Protein AF-A0A953W957-F1 (afdb_monomer)

Solvent-accessible surface area (backbone atoms only — not comparable to full-atom values): 5678 Å² total; per-residue (Å²): 138,82,84,80,78,77,75,91,73,75,76,53,89,72,66,40,70,67,51,47,52,50,53,50,50,49,52,50,52,52,52,53,48,44,31,56,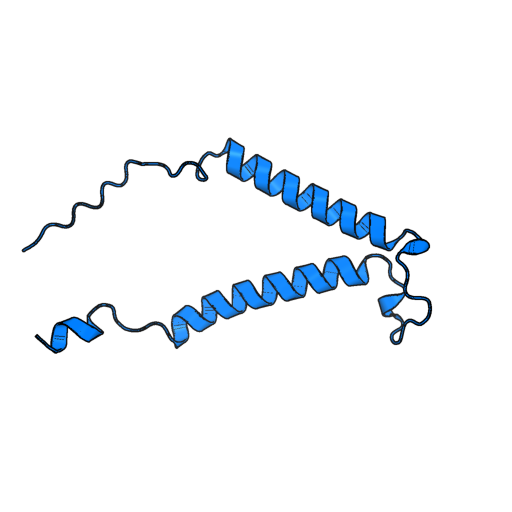47,25,65,37,75,91,64,49,70,94,74,61,91,46,84,64,62,72,43,34,42,41,64,45,52,49,53,51,50,53,52,52,48,52,54,54,49,50,61,52,45,47,66,73,71,53,70,69,88,64,72,69,64,83,77,118

Mean predicted aligned error: 10.95 Å

Radius of gyration: 21.98 Å; Cα contacts (8 Å, |Δi|>4): 36; chains: 1; bounding box: 48×34×55 Å

Sequence (92 aa):
MTDHHHNSGDKGWADSEKFRKGFLVLLIVVGVGAVIAGFIPAFQNPHPHFAVEKFGAFFAVYGFAAFAFIVLVGQHLRKLVGRKEDYYEERE

pLDDT: mean 79.39, std 13.73, range [46.03, 96.44]

Foldseek 3Di:
DDPPPPPPPDQPPCNDPVNVVVVVVVVVVVLVVQLVVLPDPVNQDPDDPDPQSNRSCSCSVVVVVVVVVVVVVVVVVCVVVPDDPCPCVVPD

Structure (mmCIF, N/CA/C/O backbone):
data_AF-A0A953W957-F1
#
_entry.id   AF-A0A953W957-F1
#
loop_
_atom_site.group_PDB
_atom_site.id
_atom_site.type_symbol
_atom_site.label_atom_id
_atom_site.label_alt_id
_atom_site.label_comp_id
_atom_site.label_asym_id
_atom_site.label_entity_id
_atom_site.label_seq_id
_atom_site.pdbx_PDB_ins_code
_atom_site.Cartn_x
_atom_site.Cartn_y
_atom_site.Cartn_z
_atom_site.occupancy
_atom_site.B_iso_or_equiv
_atom_site.auth_seq_id
_atom_site.auth_comp_id
_atom_site.auth_asym_id
_atom_site.auth_atom_id
_atom_site.pdbx_PDB_model_num
ATOM 1 N N . MET A 1 1 ? -28.414 -0.691 36.672 1.00 46.03 1 MET A N 1
ATOM 2 C CA . MET A 1 1 ? -28.729 -0.027 35.391 1.00 46.03 1 MET A CA 1
ATOM 3 C C . MET A 1 1 ? -27.712 1.087 35.222 1.00 46.03 1 MET A C 1
ATOM 5 O O . MET A 1 1 ? -27.907 2.166 35.760 1.00 46.03 1 MET A O 1
ATOM 9 N N . THR A 1 2 ? -26.551 0.772 34.650 1.00 48.56 2 THR A N 1
ATOM 10 C CA . THR A 1 2 ? -25.490 1.746 34.371 1.00 48.56 2 THR A CA 1
ATOM 11 C C . THR A 1 2 ? -25.615 2.158 32.915 1.00 48.56 2 THR A C 1
ATOM 13 O O . THR A 1 2 ? -25.276 1.400 32.010 1.00 48.56 2 THR A O 1
ATOM 16 N N . ASP A 1 3 ? -26.165 3.349 32.698 1.00 47.94 3 ASP A N 1
ATOM 17 C CA . ASP A 1 3 ? -26.304 3.950 31.378 1.00 47.94 3 ASP A CA 1
ATOM 18 C C . ASP A 1 3 ? -24.918 4.340 30.847 1.00 47.94 3 ASP A C 1
ATOM 20 O O . ASP A 1 3 ? -24.379 5.410 31.142 1.00 47.94 3 ASP A O 1
ATOM 24 N N . HIS A 1 4 ? -24.315 3.449 30.058 1.00 52.56 4 HIS A N 1
ATOM 25 C CA . HIS A 1 4 ? -23.136 3.763 29.260 1.00 52.56 4 HIS A CA 1
ATOM 26 C C . HIS A 1 4 ? -23.548 4.681 28.104 1.00 52.56 4 HIS A C 1
ATOM 28 O O . HIS A 1 4 ? -23.798 4.24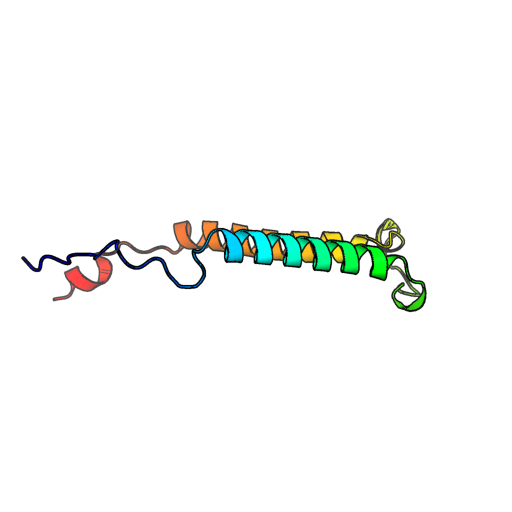9 26.979 1.00 52.56 4 HIS A O 1
ATOM 34 N N . HIS A 1 5 ? -23.615 5.982 28.387 1.00 47.56 5 HIS A N 1
ATOM 35 C CA . HIS A 1 5 ? -23.682 7.020 27.368 1.00 47.56 5 HIS A CA 1
ATOM 36 C C . HIS A 1 5 ? -22.381 7.008 26.548 1.00 47.56 5 HIS A C 1
ATOM 38 O O . HIS A 1 5 ? -21.408 7.687 26.876 1.00 47.56 5 HIS A O 1
ATOM 44 N N . HIS A 1 6 ? -22.355 6.243 25.455 1.00 52.22 6 HIS A N 1
ATOM 45 C CA . HIS A 1 6 ? -21.366 6.432 24.398 1.00 52.22 6 HIS A CA 1
ATOM 46 C C . HIS A 1 6 ? -21.611 7.803 23.757 1.00 52.22 6 HIS A C 1
ATOM 48 O 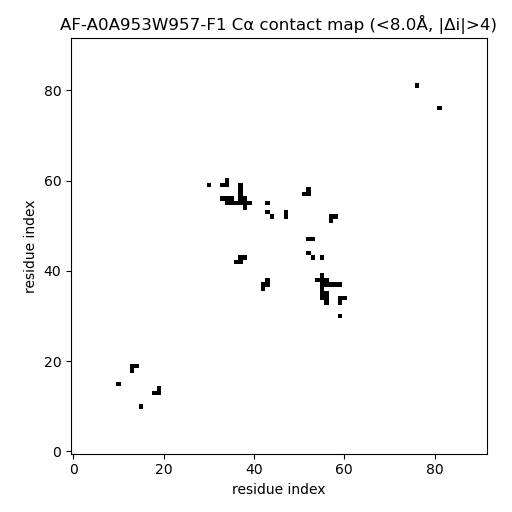O . HIS A 1 6 ? -22.484 7.967 22.906 1.00 52.22 6 HIS A O 1
ATOM 54 N N . ASN A 1 7 ? -20.850 8.805 24.197 1.00 50.69 7 ASN A N 1
ATOM 55 C CA . ASN A 1 7 ? -20.793 10.119 23.570 1.00 50.69 7 ASN A CA 1
ATOM 56 C C . ASN A 1 7 ? -20.224 9.970 22.149 1.00 50.69 7 ASN A C 1
ATOM 58 O O . ASN A 1 7 ? -19.012 9.940 21.943 1.00 50.69 7 ASN A O 1
ATOM 62 N N . SER A 1 8 ? -21.103 9.858 21.156 1.00 59.03 8 SER A N 1
ATOM 63 C CA . SER A 1 8 ? -20.778 9.764 19.728 1.00 59.03 8 SER A CA 1
ATOM 64 C C . SER A 1 8 ? -20.378 11.120 19.115 1.00 59.03 8 SER A C 1
ATOM 66 O O . SER A 1 8 ? -20.767 11.429 17.988 1.00 59.03 8 SER A O 1
ATOM 68 N N . GLY A 1 9 ? -19.660 11.958 19.870 1.00 59.81 9 GLY A N 1
ATOM 69 C CA . GLY A 1 9 ? -19.357 13.350 19.513 1.00 59.81 9 GLY A CA 1
ATOM 70 C C . GLY A 1 9 ? -17.919 13.615 19.063 1.00 59.81 9 GLY A C 1
ATOM 71 O O . GLY A 1 9 ? -17.694 14.521 18.261 1.00 59.81 9 GLY A O 1
ATOM 72 N N . ASP A 1 10 ? -16.950 12.813 19.503 1.00 64.81 10 ASP A N 1
ATOM 73 C CA . ASP A 1 10 ? -15.543 13.112 19.238 1.00 64.81 10 ASP A CA 1
ATOM 74 C C . ASP A 1 10 ? -15.064 12.360 17.999 1.00 64.81 10 ASP A C 1
ATOM 76 O O . ASP A 1 10 ? -14.651 11.200 18.049 1.00 64.81 10 ASP A O 1
ATOM 80 N N . LYS A 1 11 ? -15.119 13.040 16.848 1.00 68.31 11 LYS A N 1
ATOM 81 C CA . LYS A 1 11 ? -14.421 12.589 15.640 1.00 68.31 11 LYS A CA 1
ATOM 82 C C . LYS A 1 11 ? -12.945 12.419 15.995 1.00 68.31 11 LYS A C 1
ATOM 84 O O . LYS A 1 11 ? -12.259 13.404 16.268 1.00 68.31 11 LYS A O 1
ATOM 89 N N . GLY A 1 12 ? -12.464 11.176 15.993 1.00 74.44 12 GLY A N 1
ATOM 90 C CA . GLY A 1 12 ? -11.052 10.884 16.221 1.00 74.44 12 GLY A CA 1
ATOM 91 C C . GLY A 1 12 ? -10.179 11.695 15.261 1.00 74.44 12 GLY A C 1
ATOM 92 O O . GLY A 1 12 ? -10.574 11.972 14.130 1.00 74.44 12 GLY A O 1
ATOM 93 N N . TRP A 1 13 ? -8.980 12.089 15.687 1.00 76.25 13 TRP A N 1
ATOM 94 C CA . TRP A 1 13 ? -8.096 12.961 14.896 1.00 76.25 13 TRP A CA 1
ATOM 95 C C . TRP A 1 13 ? -7.787 12.421 13.477 1.00 76.25 13 TRP A C 1
ATOM 97 O O . TRP A 1 13 ? -7.585 13.196 12.540 1.00 76.25 13 TRP A O 1
ATOM 107 N N . ALA A 1 14 ? -7.825 11.094 13.300 1.00 75.31 14 ALA A N 1
ATOM 108 C CA . ALA A 1 14 ? -7.643 10.390 12.028 1.00 75.31 14 ALA A CA 1
ATOM 109 C C . ALA A 1 14 ? -8.935 10.223 11.193 1.00 75.31 14 ALA A C 1
ATOM 111 O O . ALA A 1 14 ? -8.890 9.687 10.087 1.00 75.31 14 ALA A O 1
ATOM 112 N N . ASP A 1 15 ? -10.084 10.692 11.683 1.00 80.94 15 ASP A N 1
ATOM 113 C CA . ASP A 1 15 ? -11.391 10.538 11.025 1.00 80.94 15 ASP A CA 1
ATOM 114 C C . ASP A 1 15 ? -11.766 11.745 10.143 1.00 80.94 15 ASP A C 1
ATOM 116 O O . ASP A 1 15 ? -12.845 11.826 9.553 1.00 80.94 15 ASP A O 1
ATOM 120 N N . SER A 1 16 ? -10.855 12.714 10.008 1.00 85.12 16 SER A N 1
ATOM 121 C CA . SER A 1 16 ? -11.058 13.832 9.092 1.00 85.12 16 SER A CA 1
ATOM 122 C C . SER A 1 16 ? -11.016 13.360 7.635 1.00 85.12 16 SER A C 1
ATOM 124 O O . SER A 1 16 ? -10.134 12.608 7.216 1.00 85.12 16 SER A O 1
ATOM 126 N N . GLU A 1 17 ? -11.947 13.850 6.813 1.00 85.00 17 GLU A N 1
ATOM 127 C CA . GLU A 1 17 ? -11.997 13.496 5.387 1.00 85.00 17 GLU A CA 1
ATOM 128 C C . GLU A 1 17 ? -10.701 13.849 4.649 1.00 85.00 17 GLU A C 1
ATOM 130 O O . GLU A 1 17 ? -10.294 13.148 3.723 1.00 85.00 17 GLU A O 1
ATOM 135 N N . LYS A 1 18 ? -10.033 14.927 5.077 1.00 88.06 18 LYS A N 1
ATOM 136 C CA . LYS A 1 18 ? -8.747 15.365 4.527 1.00 88.06 18 LYS A CA 1
ATOM 137 C C . LYS A 1 18 ? -7.635 14.374 4.862 1.00 88.06 18 LYS A C 1
ATOM 139 O O . LYS A 1 18 ? -6.883 14.011 3.962 1.00 88.06 18 LYS A O 1
ATOM 144 N N . PHE A 1 19 ? -7.561 13.901 6.110 1.00 90.25 19 PHE A N 1
ATOM 145 C CA . PHE A 1 19 ? -6.587 12.886 6.511 1.00 90.25 19 PHE A CA 1
ATOM 146 C C . PHE A 1 19 ? -6.836 11.568 5.782 1.00 90.25 19 PHE A C 1
ATOM 148 O O . PHE A 1 19 ? -5.913 11.019 5.193 1.00 90.25 19 PHE A O 1
ATOM 155 N N . ARG A 1 20 ? -8.090 11.104 5.727 1.00 90.12 20 ARG A N 1
ATOM 156 C CA . ARG A 1 20 ? -8.461 9.868 5.020 1.00 90.12 20 ARG A CA 1
ATOM 157 C C . ARG A 1 20 ? -8.093 9.9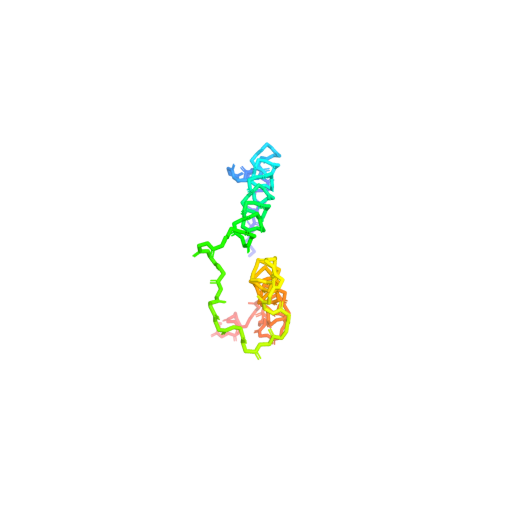18 3.537 1.00 90.12 20 ARG A C 1
ATOM 159 O O . ARG A 1 20 ? -7.479 8.981 3.029 1.00 90.12 20 ARG A O 1
ATOM 166 N N . LYS A 1 21 ? -8.427 11.014 2.844 1.00 92.19 21 LYS A N 1
ATOM 167 C CA . LYS A 1 21 ? -8.062 11.207 1.430 1.00 92.19 21 LYS A CA 1
ATOM 168 C C . LYS A 1 21 ? -6.548 11.328 1.255 1.00 92.19 21 LYS A C 1
ATOM 170 O O . LYS A 1 21 ? -6.005 10.697 0.357 1.00 92.19 21 LYS A O 1
ATOM 175 N N . GLY A 1 22 ? -5.866 12.079 2.120 1.00 94.06 22 GLY A N 1
ATOM 176 C CA . GLY A 1 22 ? -4.411 12.234 2.081 1.00 94.06 22 GLY A CA 1
ATOM 177 C C . GLY A 1 22 ? -3.673 10.914 2.297 1.00 94.06 22 GLY A C 1
ATOM 178 O O . GLY A 1 22 ? -2.776 10.582 1.530 1.00 94.06 22 GLY A O 1
ATOM 179 N N . PHE A 1 23 ? -4.104 10.122 3.279 1.00 93.06 23 PHE A N 1
ATOM 180 C CA . PHE A 1 23 ? -3.567 8.792 3.550 1.00 93.06 23 PHE A CA 1
ATOM 181 C C . PHE A 1 23 ? -3.796 7.835 2.375 1.00 93.06 23 PHE A C 1
ATOM 183 O O . PHE A 1 23 ? -2.882 7.120 1.975 1.00 93.06 23 PHE A O 1
ATOM 190 N N . LEU A 1 24 ? -4.989 7.857 1.773 1.00 92.88 24 LEU A N 1
ATOM 191 C CA . LEU A 1 24 ? -5.295 7.031 0.606 1.00 92.88 24 LEU A CA 1
ATOM 192 C C . LEU A 1 24 ? -4.446 7.427 -0.611 1.00 92.88 24 LEU A C 1
ATOM 194 O O . LEU A 1 24 ? -3.903 6.556 -1.284 1.00 92.88 24 LEU A O 1
ATOM 198 N N . VAL A 1 25 ? -4.276 8.727 -0.866 1.00 95.38 25 VAL A N 1
ATOM 199 C CA . VAL A 1 25 ? -3.388 9.222 -1.929 1.00 95.38 25 VAL A CA 1
ATOM 200 C C . VAL A 1 25 ? -1.941 8.816 -1.659 1.00 95.38 25 VAL A C 1
ATOM 202 O O . VAL A 1 25 ? -1.282 8.319 -2.566 1.00 95.38 25 VAL A O 1
ATOM 205 N N . LEU A 1 26 ? -1.459 8.957 -0.421 1.00 95.56 26 LEU A N 1
ATOM 206 C CA . LEU A 1 26 ? -0.118 8.525 -0.025 1.00 95.56 26 LEU A CA 1
ATOM 207 C C . LEU A 1 26 ? 0.088 7.029 -0.292 1.00 95.56 26 LEU A C 1
ATOM 209 O O . LEU A 1 26 ? 1.094 6.651 -0.886 1.00 95.56 26 LEU A O 1
ATOM 213 N N . LEU A 1 27 ? -0.873 6.188 0.097 1.00 92.88 27 LEU A N 1
ATOM 214 C CA . LEU A 1 27 ? -0.814 4.745 -0.131 1.00 92.88 27 LEU A CA 1
ATOM 215 C C . LEU A 1 27 ? -0.743 4.413 -1.628 1.00 92.88 27 LEU A C 1
ATOM 217 O O . LEU A 1 27 ? 0.068 3.580 -2.031 1.00 92.88 27 LEU A O 1
ATOM 221 N N . ILE A 1 28 ? -1.548 5.090 -2.454 1.00 93.69 28 ILE A N 1
ATOM 222 C CA . ILE A 1 28 ? -1.512 4.929 -3.913 1.00 93.69 28 ILE A CA 1
ATOM 223 C C . ILE A 1 28 ? -0.148 5.351 -4.464 1.00 93.69 28 ILE A C 1
ATOM 225 O O . ILE A 1 28 ? 0.441 4.607 -5.242 1.00 93.69 28 ILE A O 1
ATOM 229 N N . VAL A 1 29 ? 0.380 6.504 -4.050 1.00 96.19 29 VAL A N 1
ATOM 230 C CA . VAL A 1 29 ? 1.685 7.006 -4.509 1.00 96.19 29 VAL A CA 1
ATOM 231 C C . VAL A 1 29 ? 2.807 6.034 -4.146 1.00 96.19 29 VAL A C 1
ATOM 233 O O . VAL A 1 29 ? 3.623 5.705 -5.004 1.00 96.19 29 VAL A O 1
ATOM 236 N N . VAL A 1 30 ? 2.828 5.525 -2.912 1.00 94.25 30 VAL A N 1
ATOM 237 C CA . VAL A 1 30 ? 3.812 4.523 -2.470 1.00 94.25 30 VAL A CA 1
ATOM 238 C C . VAL A 1 30 ? 3.664 3.222 -3.263 1.00 94.25 30 VAL A C 1
ATOM 240 O O . VAL A 1 30 ? 4.666 2.666 -3.708 1.00 94.25 30 VAL A O 1
ATOM 243 N N . GLY A 1 31 ? 2.433 2.762 -3.501 1.00 91.75 31 GLY A N 1
ATOM 244 C CA . GLY A 1 31 ? 2.164 1.563 -4.298 1.00 91.75 31 GLY A CA 1
ATOM 245 C C . GLY A 1 31 ? 2.637 1.698 -5.747 1.00 91.75 31 GLY A C 1
ATOM 246 O O . GLY A 1 31 ? 3.338 0.825 -6.255 1.00 91.75 31 GLY A O 1
ATOM 247 N N . VAL A 1 32 ? 2.324 2.819 -6.400 1.00 92.31 32 VAL A N 1
ATOM 248 C CA . VAL A 1 32 ? 2.804 3.128 -7.756 1.00 92.31 32 VAL A CA 1
ATOM 249 C C . VAL A 1 32 ? 4.331 3.236 -7.777 1.00 92.31 32 VAL A C 1
ATOM 251 O O . VAL A 1 32 ? 4.968 2.689 -8.676 1.00 92.31 32 VAL A O 1
ATOM 254 N N . GLY A 1 33 ? 4.934 3.868 -6.767 1.00 92.12 33 GLY A N 1
ATOM 255 C CA . GLY A 1 33 ? 6.387 3.939 -6.613 1.00 92.12 33 GLY A CA 1
ATOM 256 C C . GLY A 1 33 ? 7.039 2.559 -6.505 1.00 92.12 33 GLY A C 1
ATOM 257 O O . GLY A 1 33 ? 8.042 2.310 -7.169 1.00 92.12 33 GLY A O 1
ATOM 258 N N . ALA A 1 34 ? 6.441 1.636 -5.747 1.00 87.81 34 ALA A N 1
ATOM 259 C CA . ALA A 1 34 ? 6.917 0.257 -5.635 1.00 87.81 34 ALA A CA 1
ATOM 260 C C . ALA A 1 34 ? 6.824 -0.505 -6.969 1.00 87.81 34 ALA A C 1
ATOM 262 O O . ALA A 1 34 ? 7.733 -1.260 -7.312 1.00 87.81 34 ALA A O 1
ATOM 263 N N . VAL A 1 35 ? 5.763 -0.274 -7.752 1.00 87.38 35 VAL A N 1
ATOM 264 C CA . VAL A 1 35 ? 5.635 -0.837 -9.105 1.00 87.38 35 VAL A CA 1
ATOM 265 C C . VAL A 1 35 ? 6.747 -0.315 -10.013 1.00 87.38 35 VAL A C 1
ATOM 267 O O . VAL A 1 35 ? 7.419 -1.116 -10.655 1.00 87.38 35 VAL A O 1
ATOM 270 N N . ILE A 1 36 ? 6.977 1.002 -10.039 1.00 87.44 36 ILE A N 1
ATOM 271 C CA .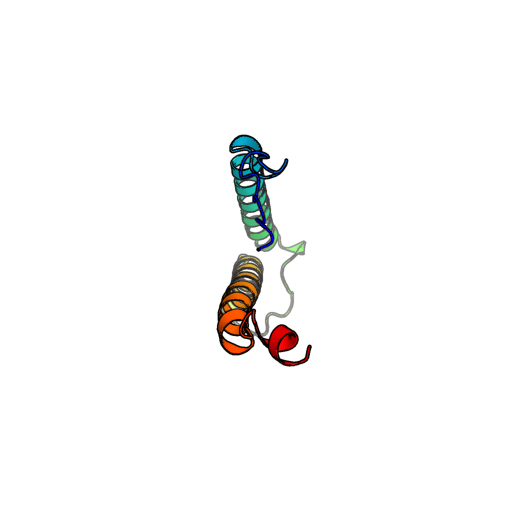 ILE A 1 36 ? 8.039 1.625 -10.846 1.00 87.44 36 ILE A CA 1
ATOM 272 C C . ILE A 1 36 ? 9.416 1.096 -10.427 1.00 87.44 36 ILE A C 1
ATOM 274 O O . ILE A 1 36 ? 10.217 0.737 -11.288 1.00 87.44 36 ILE A O 1
ATOM 278 N N . ALA A 1 37 ? 9.676 0.997 -9.120 1.00 86.50 37 ALA A N 1
ATOM 279 C CA . ALA A 1 37 ? 10.932 0.479 -8.586 1.00 86.50 37 ALA A CA 1
ATOM 280 C C . ALA A 1 37 ? 11.223 -0.951 -9.064 1.00 86.50 37 ALA A C 1
ATOM 282 O O . ALA A 1 37 ? 12.367 -1.271 -9.373 1.00 86.50 37 ALA A O 1
ATOM 283 N N . GLY A 1 38 ? 10.193 -1.785 -9.212 1.00 82.50 38 GLY A N 1
ATOM 284 C CA . GLY A 1 38 ? 10.334 -3.144 -9.731 1.00 82.50 38 GLY A CA 1
ATOM 285 C C . GLY A 1 38 ? 10.759 -3.240 -11.20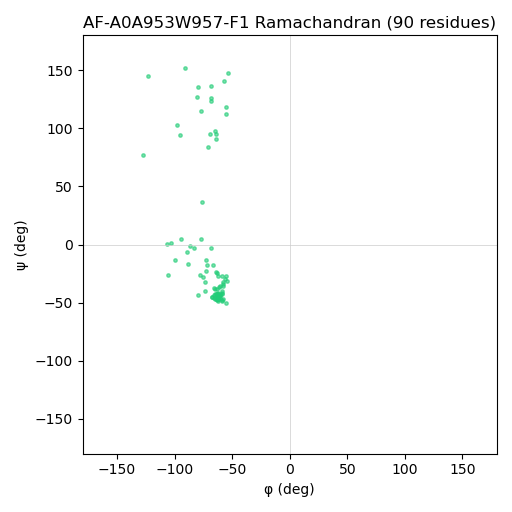5 1.00 82.50 38 GLY A C 1
ATOM 286 O O . GLY A 1 38 ? 11.248 -4.284 -11.633 1.00 82.50 38 GLY A O 1
ATOM 287 N N . PHE A 1 39 ? 10.629 -2.164 -11.991 1.00 80.88 39 PHE A N 1
ATOM 288 C CA . PHE A 1 39 ? 11.150 -2.094 -13.365 1.00 80.88 39 PHE A CA 1
ATOM 289 C C . PHE A 1 39 ? 12.596 -1.587 -13.446 1.00 80.88 39 PHE A C 1
ATOM 291 O O . PHE A 1 39 ? 13.188 -1.594 -14.525 1.00 80.88 39 PHE A O 1
ATOM 298 N N . ILE A 1 40 ? 13.181 -1.148 -12.330 1.00 83.06 40 ILE A N 1
ATOM 299 C CA . ILE A 1 40 ? 14.570 -0.694 -12.290 1.00 83.06 40 ILE A CA 1
ATOM 300 C C . ILE A 1 40 ? 15.485 -1.930 -12.202 1.00 83.06 40 ILE A C 1
ATOM 302 O O . ILE A 1 40 ? 15.329 -2.725 -11.272 1.00 83.06 40 ILE A O 1
ATOM 306 N N . PRO A 1 41 ? 16.490 -2.080 -13.090 1.00 72.56 41 PRO A N 1
ATOM 307 C CA . PRO A 1 41 ? 17.359 -3.264 -13.134 1.00 72.56 41 PRO A CA 1
ATOM 308 C C . PRO A 1 41 ? 18.076 -3.585 -11.817 1.00 72.56 41 PRO A C 1
ATOM 310 O O . PRO A 1 41 ? 18.330 -4.746 -11.522 1.00 72.56 41 PRO A O 1
ATOM 313 N N . ALA A 1 42 ? 18.365 -2.568 -10.999 1.00 73.94 42 ALA A N 1
ATOM 314 C CA . ALA A 1 42 ? 18.999 -2.727 -9.688 1.00 73.94 42 ALA A CA 1
ATOM 315 C C . ALA A 1 42 ? 18.144 -3.507 -8.671 1.00 73.94 42 ALA A C 1
ATOM 317 O O . ALA A 1 42 ? 18.693 -4.075 -7.732 1.00 73.94 42 ALA A O 1
ATOM 318 N N . PHE A 1 43 ? 16.819 -3.535 -8.848 1.00 69.50 43 PHE A N 1
ATOM 319 C CA . PHE A 1 43 ? 15.886 -4.253 -7.974 1.00 69.50 43 PHE A CA 1
ATOM 320 C C . PHE A 1 43 ? 15.396 -5.574 -8.581 1.00 69.50 43 PHE A C 1
ATOM 322 O O . PHE A 1 43 ? 14.591 -6.272 -7.965 1.00 69.50 43 PHE A O 1
ATOM 329 N N . GLN A 1 44 ? 15.861 -5.936 -9.780 1.00 68.81 44 GLN A N 1
ATOM 330 C CA . GLN A 1 44 ? 15.495 -7.204 -10.399 1.00 68.81 44 GLN A CA 1
ATOM 331 C C . GLN A 1 44 ? 16.321 -8.344 -9.806 1.00 68.81 44 GLN A C 1
ATOM 333 O O . GLN A 1 44 ? 17.538 -8.247 -9.665 1.00 68.81 44 GLN A O 1
ATOM 338 N N . ASN A 1 45 ? 15.654 -9.457 -9.497 1.00 67.44 45 ASN A N 1
ATOM 339 C CA . ASN A 1 45 ? 16.345 -10.663 -9.062 1.00 67.44 45 ASN A CA 1
ATOM 340 C C . ASN A 1 45 ? 17.142 -11.252 -10.238 1.00 67.44 45 ASN A C 1
ATOM 342 O O . ASN A 1 45 ? 16.541 -11.569 -11.267 1.00 67.44 45 ASN A O 1
ATOM 346 N N . PRO A 1 46 ? 18.468 -11.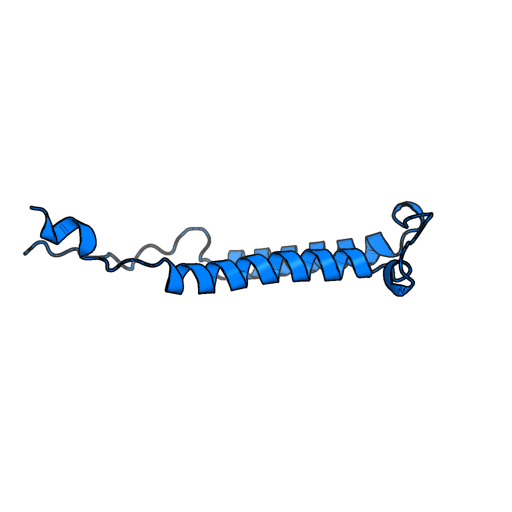454 -10.099 1.00 66.38 46 PRO A N 1
ATOM 347 C CA . PRO A 1 46 ? 19.298 -12.023 -11.165 1.00 66.38 46 PRO A CA 1
ATOM 348 C C . PRO A 1 46 ? 18.908 -13.460 -11.537 1.00 66.38 46 PRO A C 1
ATOM 350 O O . PRO A 1 46 ? 19.153 -13.910 -12.656 1.00 66.38 46 PRO A O 1
ATOM 353 N N . HIS A 1 47 ? 18.289 -14.182 -10.598 1.00 70.88 47 HIS A N 1
ATOM 354 C CA . HIS A 1 47 ? 17.901 -15.583 -10.739 1.00 70.88 47 HIS A CA 1
ATOM 355 C C . HIS A 1 47 ? 16.418 -15.771 -10.394 1.00 70.88 47 HIS A C 1
ATOM 357 O O . HIS A 1 47 ? 16.100 -16.222 -9.296 1.00 70.88 47 HIS A O 1
ATOM 363 N N . PRO A 1 48 ? 15.495 -15.406 -11.302 1.00 71.75 48 PRO A N 1
ATOM 364 C CA . PRO A 1 48 ? 14.080 -15.674 -11.099 1.00 71.75 48 PRO A CA 1
ATOM 365 C C . PRO A 1 48 ? 13.822 -17.185 -11.179 1.00 71.75 48 PRO A C 1
ATOM 367 O O . PRO A 1 48 ? 14.176 -17.828 -12.172 1.00 71.75 48 PRO A O 1
ATOM 370 N N . HIS A 1 49 ? 13.192 -17.751 -10.152 1.00 69.88 49 HIS A N 1
ATOM 371 C CA . HIS A 1 49 ? 12.808 -19.165 -10.112 1.00 69.88 49 HIS A CA 1
ATOM 372 C C . HIS A 1 49 ? 11.553 -19.438 -10.946 1.00 69.88 49 HIS A C 1
ATOM 374 O O . HIS A 1 49 ? 11.378 -20.540 -11.468 1.00 69.88 49 HIS A O 1
ATOM 380 N N . PHE A 1 50 ? 10.705 -18.423 -11.124 1.00 70.44 50 PHE A N 1
ATOM 381 C CA . PHE A 1 50 ? 9.478 -18.519 -11.907 1.00 70.44 50 PHE A CA 1
ATOM 382 C C . PHE A 1 50 ? 9.449 -17.478 -13.029 1.00 70.44 50 PHE A C 1
ATOM 384 O O . PHE A 1 50 ? 9.897 -16.345 -12.870 1.00 70.44 50 PHE A O 1
ATOM 391 N N . ALA A 1 51 ? 8.861 -17.832 -14.178 1.00 67.50 51 ALA A N 1
ATOM 392 C CA . ALA A 1 51 ? 8.758 -16.928 -15.330 1.00 67.50 51 ALA A CA 1
ATOM 393 C C . ALA A 1 51 ? 8.006 -15.621 -15.009 1.00 67.50 51 ALA A C 1
ATOM 395 O O . ALA A 1 51 ? 8.280 -14.588 -15.615 1.00 67.50 51 ALA A O 1
ATOM 396 N N . VAL A 1 52 ? 7.100 -15.663 -14.026 1.00 65.88 52 VAL A N 1
ATOM 397 C CA . VAL A 1 52 ? 6.324 -14.510 -13.546 1.00 65.88 52 VAL A CA 1
ATOM 398 C C . VAL A 1 52 ? 7.149 -13.515 -12.724 1.00 65.88 52 VAL A C 1
ATOM 400 O O . VAL A 1 52 ? 6.807 -12.338 -12.702 1.00 65.88 52 VAL A O 1
ATOM 403 N N . GLU A 1 53 ? 8.272 -13.930 -12.128 1.00 64.38 53 GLU A N 1
ATOM 404 C CA . GLU A 1 53 ? 9.164 -13.043 -11.357 1.00 64.38 53 GLU A CA 1
ATOM 405 C C . GLU A 1 53 ? 9.965 -12.088 -12.251 1.00 64.38 53 GLU A C 1
ATOM 407 O O . GLU A 1 53 ? 10.528 -11.107 -11.773 1.00 64.38 53 GLU A O 1
ATOM 412 N N . LYS A 1 54 ? 9.985 -12.339 -13.568 1.00 65.81 54 LYS A N 1
ATOM 413 C CA . LYS A 1 54 ? 10.537 -11.403 -14.558 1.00 65.81 54 LYS A CA 1
ATOM 414 C C . LYS A 1 54 ? 9.654 -10.170 -14.749 1.00 65.81 54 LYS A C 1
ATOM 416 O O . LYS A 1 54 ? 10.110 -9.175 -15.311 1.00 65.81 54 LYS A O 1
ATOM 421 N N . PHE A 1 55 ? 8.392 -10.229 -14.324 1.00 74.75 55 PHE A N 1
ATOM 422 C CA . PHE A 1 55 ? 7.500 -9.084 -14.389 1.00 74.75 55 PHE A CA 1
ATOM 423 C C . PHE A 1 55 ? 7.839 -8.123 -13.250 1.00 74.75 55 PHE A C 1
ATOM 425 O O . PHE A 1 55 ? 7.648 -8.457 -12.084 1.00 74.75 55 PHE A O 1
ATOM 432 N N . GLY A 1 56 ? 8.321 -6.921 -13.579 1.00 73.75 56 GLY A N 1
ATOM 433 C CA . GLY A 1 56 ? 8.795 -5.951 -12.582 1.00 73.75 56 GLY A CA 1
ATOM 434 C C . GLY A 1 56 ? 7.769 -5.631 -11.489 1.00 73.75 56 GLY A C 1
ATOM 435 O O . GLY A 1 56 ? 8.124 -5.456 -10.330 1.00 73.75 56 GLY A O 1
ATOM 436 N N . ALA A 1 57 ? 6.472 -5.664 -11.808 1.00 80.25 57 ALA A N 1
ATOM 437 C CA . ALA A 1 57 ? 5.424 -5.404 -10.823 1.00 80.25 57 ALA A CA 1
ATOM 438 C C . ALA A 1 57 ? 5.030 -6.622 -9.960 1.00 80.25 57 ALA A C 1
ATOM 440 O O . ALA A 1 57 ? 4.191 -6.472 -9.071 1.00 80.25 57 ALA A O 1
ATOM 441 N N . PHE A 1 58 ? 5.596 -7.815 -10.190 1.00 83.31 58 PHE A N 1
ATOM 442 C CA . PHE A 1 58 ? 5.208 -9.049 -9.492 1.00 83.31 58 PHE A CA 1
ATOM 443 C C . PHE A 1 58 ? 5.295 -8.900 -7.971 1.00 83.31 58 PHE A C 1
ATOM 445 O O . PHE A 1 58 ? 4.317 -9.154 -7.274 1.00 83.31 58 PHE A O 1
ATOM 452 N N . PHE A 1 59 ? 6.427 -8.413 -7.457 1.00 82.94 59 PHE A N 1
ATOM 453 C CA . PHE A 1 59 ? 6.639 -8.253 -6.017 1.00 82.94 59 PHE A CA 1
ATOM 454 C C . PHE A 1 59 ? 5.704 -7.214 -5.389 1.00 82.94 59 PHE A C 1
ATOM 456 O O . PHE A 1 59 ? 5.197 -7.436 -4.290 1.00 82.94 59 PHE A O 1
ATOM 463 N N . ALA A 1 60 ? 5.422 -6.116 -6.096 1.00 87.31 60 ALA A N 1
ATOM 464 C CA . ALA A 1 60 ? 4.499 -5.086 -5.626 1.00 87.31 60 ALA A CA 1
ATOM 465 C C . ALA A 1 60 ? 3.064 -5.629 -5.514 1.00 87.31 60 ALA A C 1
ATOM 467 O O . ALA A 1 60 ? 2.409 -5.455 -4.485 1.00 87.31 60 ALA A O 1
ATOM 468 N N . VAL A 1 61 ? 2.593 -6.340 -6.544 1.00 88.06 61 VAL A N 1
ATOM 469 C CA . VAL A 1 61 ? 1.254 -6.948 -6.557 1.00 88.06 61 VAL A CA 1
ATOM 470 C C . VAL A 1 61 ? 1.155 -8.070 -5.530 1.00 88.06 61 VAL A C 1
ATOM 472 O O . VAL A 1 61 ? 0.186 -8.1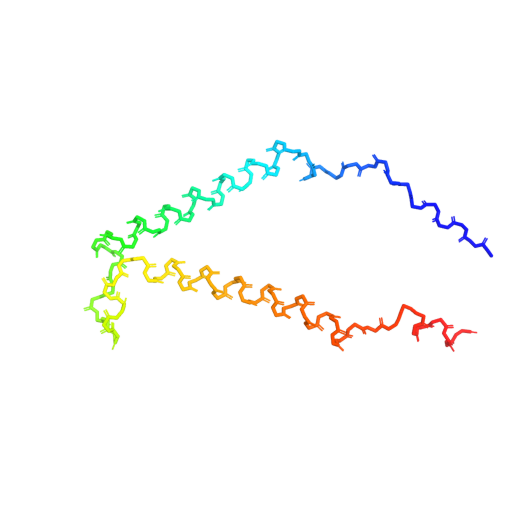21 -4.776 1.00 88.06 61 VAL A O 1
ATOM 475 N N . TYR A 1 62 ? 2.157 -8.946 -5.467 1.00 88.44 62 TYR A N 1
ATOM 476 C CA . TYR A 1 62 ? 2.171 -10.078 -4.547 1.00 88.44 62 TYR A CA 1
ATOM 477 C C . TYR A 1 62 ? 2.186 -9.622 -3.085 1.00 88.44 62 TYR A C 1
ATOM 479 O O . TYR A 1 62 ? 1.368 -10.087 -2.295 1.00 88.44 62 TYR A O 1
ATOM 487 N N . GLY A 1 63 ? 3.053 -8.669 -2.727 1.00 88.38 63 GLY A N 1
ATOM 488 C CA . GLY A 1 63 ? 3.114 -8.125 -1.370 1.00 88.38 63 GLY A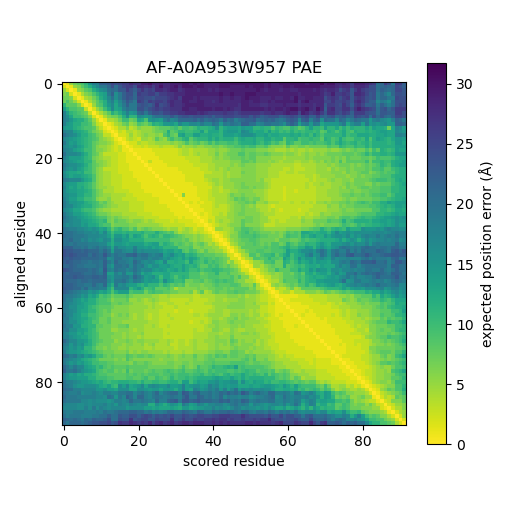 CA 1
ATOM 489 C C . GLY A 1 63 ? 1.811 -7.439 -0.956 1.00 88.38 63 GLY A C 1
ATOM 490 O O . GLY A 1 63 ? 1.300 -7.691 0.137 1.00 88.38 63 GLY A O 1
ATOM 491 N N . PHE A 1 64 ? 1.227 -6.632 -1.848 1.00 91.50 64 PHE A N 1
ATOM 492 C CA . PHE A 1 64 ? -0.067 -5.995 -1.600 1.00 91.50 64 PHE A CA 1
ATOM 493 C C . PHE A 1 64 ? -1.186 -7.028 -1.417 1.00 91.50 64 PHE A C 1
ATOM 495 O O . PHE A 1 64 ? -1.947 -6.949 -0.451 1.00 91.50 64 PHE A O 1
ATOM 502 N N . ALA A 1 65 ? -1.264 -8.021 -2.306 1.00 94.00 65 ALA A N 1
ATOM 503 C CA . ALA A 1 65 ? -2.268 -9.076 -2.243 1.00 94.00 65 ALA A CA 1
ATOM 504 C C . ALA A 1 65 ? -2.125 -9.928 -0.973 1.00 94.00 65 ALA A C 1
ATOM 506 O O . ALA A 1 65 ? -3.127 -10.210 -0.321 1.00 94.00 65 ALA A O 1
ATOM 507 N N . ALA A 1 66 ? -0.899 -10.286 -0.582 1.00 94.69 66 ALA A N 1
ATOM 508 C CA . ALA A 1 66 ? -0.633 -11.038 0.641 1.00 94.69 66 ALA A CA 1
ATOM 509 C C . ALA A 1 66 ? -1.065 -10.260 1.893 1.00 94.69 66 ALA A C 1
ATOM 511 O O . ALA A 1 66 ? -1.725 -10.815 2.773 1.00 94.69 66 ALA A O 1
ATOM 512 N N . PHE A 1 67 ? -0.756 -8.963 1.961 1.00 93.50 67 PHE A N 1
ATOM 513 C CA . PHE A 1 67 ? -1.175 -8.130 3.087 1.00 93.50 67 PHE A CA 1
ATOM 514 C C . PHE A 1 67 ? -2.700 -7.965 3.141 1.00 93.50 67 PHE A C 1
ATOM 516 O O . PHE A 1 67 ? -3.308 -8.166 4.194 1.00 93.50 67 PHE A O 1
ATOM 523 N N . ALA A 1 68 ? -3.339 -7.672 2.003 1.00 93.75 68 ALA A N 1
ATOM 524 C CA . ALA A 1 68 ? -4.795 -7.586 1.906 1.00 93.75 68 ALA A CA 1
ATOM 525 C C . ALA A 1 68 ? -5.466 -8.906 2.316 1.00 93.75 68 ALA A C 1
ATOM 527 O O . ALA A 1 68 ? -6.442 -8.899 3.067 1.00 93.75 68 ALA A O 1
ATOM 528 N N . PHE A 1 69 ? -4.906 -10.038 1.887 1.00 96.44 69 PHE A N 1
ATOM 529 C CA . PHE A 1 69 ? -5.377 -11.363 2.268 1.00 96.44 69 PHE A CA 1
ATOM 530 C C . PHE A 1 69 ? -5.337 -11.567 3.786 1.00 96.44 69 PHE A C 1
ATOM 532 O O . PHE A 1 69 ? -6.349 -11.954 4.364 1.00 96.44 69 PHE A O 1
ATOM 539 N N . ILE A 1 70 ? -4.225 -11.242 4.454 1.00 95.25 70 ILE A N 1
ATOM 540 C CA . ILE A 1 70 ? -4.104 -11.372 5.917 1.00 95.25 70 ILE A CA 1
ATOM 541 C C . ILE A 1 70 ? -5.146 -10.509 6.639 1.00 95.25 70 ILE A C 1
ATOM 543 O O . ILE A 1 70 ? -5.781 -10.982 7.583 1.00 95.25 70 ILE A O 1
ATOM 547 N N . VAL A 1 71 ? -5.366 -9.270 6.191 1.00 93.81 71 VAL A N 1
ATOM 548 C CA . VAL A 1 71 ? -6.376 -8.377 6.785 1.00 93.81 71 VAL A CA 1
ATOM 549 C C . VAL A 1 71 ? -7.783 -8.965 6.639 1.00 93.81 71 VAL A C 1
ATOM 551 O O . VAL A 1 71 ? -8.526 -9.033 7.621 1.00 93.81 71 VAL A O 1
ATOM 554 N N . LEU A 1 72 ? -8.139 -9.443 5.443 1.00 94.56 72 LEU A N 1
ATOM 555 C CA . LEU A 1 72 ? -9.444 -10.057 5.179 1.00 94.56 72 LEU A CA 1
ATOM 556 C C . LEU A 1 72 ? -9.644 -11.347 5.982 1.00 94.56 72 LEU A C 1
ATOM 558 O O . LEU A 1 72 ? -10.719 -11.565 6.548 1.00 94.56 72 LEU A O 1
ATOM 562 N N . VAL A 1 73 ? -8.613 -12.190 6.067 1.00 96.00 73 VAL A N 1
ATOM 563 C CA . VAL A 1 73 ? -8.637 -13.407 6.885 1.00 96.00 73 VAL A CA 1
ATOM 564 C C . VAL A 1 73 ? -8.795 -13.050 8.358 1.00 96.00 73 VAL A C 1
ATOM 566 O O . VAL A 1 73 ? -9.640 -13.642 9.020 1.00 96.00 73 VAL A O 1
ATOM 569 N N . GLY A 1 74 ? -8.074 -12.052 8.872 1.00 93.56 74 GLY A N 1
ATOM 570 C CA . GLY A 1 74 ? -8.209 -11.589 10.256 1.00 93.56 74 GLY A CA 1
ATOM 571 C C . GLY A 1 74 ? -9.625 -11.106 10.585 1.00 93.56 74 GLY A C 1
ATOM 572 O O . GLY A 1 74 ? -10.167 -11.434 11.642 1.00 93.56 74 GLY A O 1
ATOM 573 N N . GLN A 1 75 ? -10.274 -10.401 9.653 1.00 89.56 75 GLN A N 1
ATOM 574 C CA . GLN A 1 75 ? -11.676 -9.997 9.799 1.00 89.56 75 GLN A CA 1
ATOM 575 C C . GLN A 1 75 ? -12.633 -11.196 9.874 1.00 89.56 75 GLN A C 1
ATOM 577 O O . GLN A 1 75 ? -13.586 -11.170 10.655 1.00 89.56 75 GLN A O 1
ATOM 582 N N . HIS A 1 76 ? -12.389 -12.252 9.097 1.00 91.69 76 HIS A N 1
ATOM 583 C CA . HIS A 1 76 ? -13.187 -13.480 9.161 1.00 91.69 76 HIS A CA 1
ATOM 584 C C . HIS A 1 76 ? -12.881 -14.296 10.419 1.00 91.69 76 HIS A C 1
ATOM 586 O O . HIS A 1 76 ? -13.801 -14.785 11.073 1.00 91.69 76 HIS A O 1
ATOM 592 N N . LEU A 1 77 ? -11.612 -14.377 10.813 1.00 91.75 77 LEU A N 1
ATOM 593 C CA . LEU A 1 77 ? -11.175 -15.061 12.023 1.00 91.75 77 LEU A CA 1
ATOM 594 C C . LEU A 1 77 ? -11.793 -14.427 13.272 1.00 91.75 77 LEU A C 1
ATOM 596 O O . LEU A 1 77 ? -12.203 -15.152 14.172 1.00 91.75 77 LEU A O 1
ATOM 600 N N . ARG A 1 78 ? -11.965 -13.097 13.298 1.00 87.50 78 ARG A N 1
ATOM 601 C CA . ARG A 1 78 ? -12.699 -12.405 14.370 1.00 87.50 78 ARG A CA 1
ATOM 602 C C . ARG A 1 78 ? -14.134 -12.911 14.522 1.00 87.50 78 ARG A C 1
ATOM 604 O O . ARG A 1 78 ? -14.624 -12.949 15.640 1.00 87.50 78 ARG A O 1
ATOM 611 N N . LYS A 1 79 ? -14.809 -13.308 13.440 1.00 84.81 79 LYS A N 1
ATOM 612 C CA . LYS A 1 79 ? -16.160 -13.892 13.524 1.00 84.81 79 LYS A CA 1
ATOM 613 C C . LYS A 1 79 ? -16.138 -15.318 14.074 1.00 84.81 79 LYS A C 1
ATOM 615 O O . LYS A 1 79 ? -17.083 -15.713 14.739 1.00 84.81 79 LYS A O 1
ATOM 620 N N . LEU A 1 80 ? -15.075 -16.075 13.795 1.00 87.50 80 LEU A N 1
ATOM 621 C CA . LEU A 1 80 ? -14.939 -17.465 14.237 1.00 87.50 80 LEU A CA 1
ATOM 622 C C . LEU A 1 80 ? -14.488 -17.577 15.700 1.00 87.50 80 LEU A C 1
ATOM 624 O O . LEU A 1 80 ? -15.009 -18.394 16.449 1.00 87.50 80 LEU A O 1
ATOM 628 N N . VAL A 1 81 ? -13.508 -16.764 16.095 1.00 87.50 81 VAL A N 1
ATOM 629 C CA . VAL A 1 81 ? -12.935 -16.731 17.453 1.00 87.50 81 VAL A CA 1
ATOM 630 C C . VAL A 1 81 ? -13.715 -15.776 18.364 1.00 87.50 81 VAL A C 1
ATOM 632 O O . VAL A 1 81 ? -13.593 -15.841 19.586 1.00 87.50 81 VAL A O 1
ATOM 635 N N . GLY A 1 82 ? -14.516 -14.884 17.775 1.00 79.62 82 GLY A N 1
ATOM 636 C CA . GLY A 1 82 ? -15.320 -13.896 18.482 1.00 79.62 82 GLY A CA 1
ATOM 637 C C . GLY A 1 82 ? -16.224 -14.553 19.512 1.00 79.62 82 GLY A C 1
ATOM 638 O O . GLY A 1 82 ? -17.079 -15.374 19.186 1.00 79.62 82 GLY A O 1
ATOM 639 N N . ARG A 1 83 ? -16.011 -14.186 20.772 1.00 78.19 83 ARG A N 1
ATOM 640 C CA . ARG A 1 83 ? -16.791 -14.670 21.902 1.00 78.19 83 ARG A CA 1
ATOM 641 C C . ARG A 1 83 ? -17.972 -13.742 22.167 1.00 78.19 83 ARG A C 1
ATOM 643 O O . ARG A 1 83 ? -17.892 -12.555 21.867 1.00 78.19 83 ARG A O 1
ATOM 650 N N . LYS A 1 84 ? -19.049 -14.296 22.730 1.00 76.75 84 LYS A N 1
ATOM 651 C CA . LYS A 1 84 ? -20.188 -13.511 23.219 1.00 76.75 84 LYS A CA 1
ATOM 652 C C . LYS A 1 84 ? -19.713 -12.498 24.259 1.00 76.75 84 LYS A C 1
ATOM 654 O O . LYS A 1 84 ? -18.844 -12.829 25.068 1.00 76.75 84 LYS A O 1
ATOM 659 N N . GLU A 1 85 ? -20.283 -11.302 24.203 1.00 71.94 85 GLU A N 1
ATOM 660 C CA . GLU A 1 85 ? -19.919 -10.180 25.074 1.00 71.94 85 GLU A CA 1
ATOM 661 C C . GLU A 1 85 ? -20.158 -10.532 26.555 1.00 71.94 85 GLU A C 1
ATOM 663 O O . GLU A 1 85 ? -19.284 -10.289 27.380 1.00 71.94 85 GLU A O 1
ATOM 668 N N . ASP A 1 86 ? -21.215 -11.295 26.848 1.00 74.06 86 ASP A N 1
ATOM 669 C CA . ASP A 1 86 ? -21.632 -11.673 28.211 1.00 74.06 86 ASP A CA 1
ATOM 670 C C . ASP A 1 86 ? -20.793 -12.800 28.860 1.00 74.06 86 ASP A C 1
ATOM 672 O O . ASP A 1 86 ? -21.103 -13.288 29.945 1.00 74.06 86 ASP A O 1
ATOM 676 N N . TYR A 1 87 ? -19.723 -13.282 28.214 1.00 72.25 87 TYR A N 1
ATOM 677 C CA . TYR A 1 87 ? -19.058 -14.526 28.634 1.00 72.25 87 TYR A CA 1
ATOM 678 C C . TYR A 1 87 ? -18.435 -14.507 30.044 1.00 72.25 87 TYR A C 1
ATOM 680 O O . TYR A 1 87 ? -18.277 -15.564 30.661 1.00 72.25 87 TYR A O 1
ATOM 688 N N . TYR A 1 88 ? -18.033 -13.339 30.542 1.00 74.44 88 TYR A N 1
ATOM 689 C CA . TYR A 1 88 ? -17.461 -13.210 31.886 1.00 74.44 88 TYR A CA 1
ATOM 690 C C . TYR A 1 88 ? -18.469 -12.714 32.922 1.00 74.44 88 TYR A C 1
ATOM 692 O O . TYR A 1 88 ? -18.200 -12.846 34.111 1.00 74.44 88 TYR A O 1
ATOM 700 N N . GLU A 1 89 ? -19.624 -12.213 32.484 1.00 73.00 89 GLU A N 1
ATOM 701 C CA . GLU A 1 89 ? -20.672 -11.715 33.378 1.00 73.00 89 GLU A CA 1
ATOM 702 C C . GLU A 1 89 ? -21.425 -12.866 34.055 1.00 73.00 89 GLU A C 1
ATOM 704 O O . GLU A 1 89 ? -21.850 -12.736 35.192 1.00 73.00 89 GLU A O 1
ATOM 709 N N . GLU A 1 90 ? -21.497 -14.044 33.424 1.00 62.03 90 GLU A N 1
ATOM 710 C CA . GLU A 1 90 ? -22.119 -15.242 34.015 1.00 62.03 90 GLU A CA 1
ATOM 711 C C . GLU A 1 90 ? -21.343 -15.839 35.215 1.00 62.03 90 GLU A C 1
ATOM 713 O O . GLU A 1 90 ? -21.777 -16.846 35.781 1.00 62.03 90 GLU A O 1
ATOM 718 N N . ARG A 1 91 ? -20.172 -15.293 35.583 1.00 62.00 91 ARG A N 1
ATOM 719 C CA . ARG A 1 91 ? -19.330 -15.820 36.677 1.00 62.00 91 ARG A CA 1
ATOM 720 C C . ARG A 1 91 ? -19.321 -14.978 37.959 1.00 62.00 91 ARG A C 1
ATOM 722 O O . ARG A 1 91 ? -18.634 -15.387 38.898 1.00 62.00 91 ARG A O 1
ATOM 729 N N . GLU A 1 92 ? -20.060 -13.874 38.011 1.00 54.72 92 GLU A N 1
ATOM 730 C CA . GLU A 1 92 ? -20.308 -13.072 39.226 1.00 54.72 92 GLU A CA 1
ATOM 731 C C . GLU A 1 92 ? -21.765 -13.213 39.687 1.00 54.72 92 GLU A C 1
ATOM 733 O O . GLU A 1 92 ? -21.980 -13.237 40.921 1.00 54.72 92 GLU A O 1
#

Nearest PDB structures (foldseek):
  2ksr-assembly1_A  TM=4.241E-01  e=6.630E+00  Homo sapiens
  5vwx-assembly1_C  TM=2.854E-01  e=9.539E+00  Homo sapiens

Secondary structure (DSSP, 8-state):
-------TT---GGG-HHHHHHHHHHHHHHHHHHHHHHTSGGGS-SS-SSGGGGSTTHHHHHHHHHHHHHHHHHHHHHHHHPPPGGGGGGG-